Protein AF-A0A0L0TCF9-F1 (afdb_monomer_lite)

InterPro domains:
  IPR001660 Sterile alpha motif domain [PF00536] (113-157)
  IPR001660 Sterile alpha motif domain [PS50105] (112-160)
  IPR001660 Sterile alpha motif domain [SM00454] (93-160)
  IPR013761 Sterile alpha motif/pointed domain superfamily [G3DSA:1.10.150.50] (103-159)
  IPR013761 Sterile alpha motif/pointed domain superfamily [SSF47769] (101-159)

Secondary structure (DSSP, 8-state):
---PPPPPPPP--------------------------------------PPPP----------PPPP----PPPPP-----------HHHHHHHHHSS-HHHHHHHHTT--HHHHHHHHHTT--HHHHTT--HHHHHHTT---HHHHHHHHHHHHHHHHHHHS----

Radius of gyration: 35.95 Å; chains: 1; bounding box: 115×54×80 Å

Structure (mmCIF, N/CA/C/O backbone):
data_AF-A0A0L0TCF9-F1
#
_entry.id   AF-A0A0L0TCF9-F1
#
loop_
_atom_site.group_PDB
_atom_site.id
_atom_site.type_symbol
_atom_site.label_atom_id
_atom_site.label_alt_id
_atom_site.label_comp_id
_atom_site.label_asym_id
_atom_site.label_entity_id
_atom_site.label_seq_id
_atom_site.pdbx_PDB_ins_code
_atom_site.Cartn_x
_atom_site.Cartn_y
_atom_site.Cartn_z
_atom_site.occupancy
_atom_site.B_iso_or_equiv
_atom_site.auth_seq_id
_atom_site.auth_comp_id
_atom_site.auth_asym_id
_atom_site.auth_atom_id
_atom_site.pdbx_PDB_model_num
ATOM 1 N N . MET A 1 1 ? 65.344 -9.255 10.564 1.00 52.62 1 MET A N 1
ATOM 2 C CA . MET A 1 1 ? 65.335 -8.047 11.421 1.00 52.62 1 MET A CA 1
ATOM 3 C C . MET A 1 1 ? 64.573 -6.966 10.657 1.00 52.62 1 MET A C 1
ATOM 5 O O . MET A 1 1 ? 65.052 -6.609 9.601 1.00 52.62 1 MET A O 1
ATOM 9 N N . HIS A 1 2 ? 63.375 -6.468 10.956 1.00 58.94 2 HIS A N 1
ATOM 10 C CA . HIS A 1 2 ? 62.417 -6.484 12.070 1.00 58.94 2 HIS A CA 1
ATOM 11 C C . HIS A 1 2 ? 61.028 -6.209 11.425 1.00 58.94 2 HIS A C 1
ATOM 13 O O . HIS A 1 2 ? 60.948 -5.379 10.529 1.00 58.94 2 HIS A O 1
ATOM 19 N N . ALA A 1 3 ? 60.024 -7.070 11.623 1.00 58.69 3 ALA A N 1
ATOM 20 C CA . ALA A 1 3 ? 58.904 -6.944 12.577 1.00 58.69 3 ALA A CA 1
ATOM 21 C C . ALA A 1 3 ? 57.696 -6.114 12.064 1.00 58.69 3 ALA A C 1
ATOM 23 O O . ALA A 1 3 ? 57.754 -4.893 11.965 1.00 58.69 3 ALA A O 1
ATOM 24 N N . LEU A 1 4 ? 56.594 -6.821 11.773 1.00 68.38 4 LEU A N 1
ATOM 25 C CA . LEU A 1 4 ? 55.231 -6.294 11.605 1.00 68.38 4 LEU A CA 1
ATOM 26 C C . LEU A 1 4 ? 54.655 -5.874 12.977 1.00 68.38 4 LEU A C 1
ATOM 28 O O . LEU A 1 4 ? 54.927 -6.566 13.962 1.00 68.38 4 LEU A O 1
ATOM 32 N N . PRO A 1 5 ? 53.839 -4.807 13.072 1.00 71.12 5 PRO A N 1
ATOM 33 C CA . PRO A 1 5 ? 53.129 -4.472 14.307 1.00 71.12 5 PRO A CA 1
ATOM 34 C C . PRO A 1 5 ? 51.923 -5.412 14.556 1.00 71.12 5 PRO A C 1
ATOM 36 O O . PRO A 1 5 ? 51.270 -5.826 13.595 1.00 71.12 5 PRO A O 1
ATOM 39 N N . PRO A 1 6 ? 51.606 -5.757 15.823 1.00 72.44 6 PRO A N 1
ATOM 40 C CA . PRO A 1 6 ? 50.491 -6.643 16.170 1.00 72.44 6 PRO A CA 1
ATOM 41 C C . PRO A 1 6 ? 49.122 -5.923 16.207 1.00 72.44 6 PRO A C 1
ATOM 43 O O . PRO A 1 6 ? 49.075 -4.705 16.388 1.00 72.44 6 PRO A O 1
ATOM 46 N N . PRO A 1 7 ? 47.999 -6.664 16.092 1.00 64.44 7 PRO A N 1
ATOM 47 C CA . PRO A 1 7 ? 46.648 -6.125 16.256 1.00 64.44 7 PRO A CA 1
ATOM 48 C C . PRO A 1 7 ? 46.269 -5.933 17.738 1.00 64.44 7 PRO A C 1
ATOM 50 O O . PRO A 1 7 ? 46.463 -6.824 18.565 1.00 64.44 7 PRO A O 1
ATOM 53 N N . SER A 1 8 ? 45.683 -4.777 18.063 1.00 66.62 8 SER A N 1
ATOM 54 C CA . SER A 1 8 ? 45.108 -4.473 19.381 1.00 66.62 8 SER A CA 1
ATOM 55 C C . SER A 1 8 ? 43.821 -5.268 19.625 1.00 66.62 8 SER A C 1
ATOM 57 O O . SER A 1 8 ? 42.853 -5.140 18.877 1.00 66.62 8 SER A O 1
ATOM 59 N N . ALA A 1 9 ? 43.794 -6.056 20.699 1.00 67.81 9 ALA A N 1
ATOM 60 C CA . ALA A 1 9 ? 42.601 -6.732 21.205 1.00 67.81 9 ALA A CA 1
ATOM 61 C C . ALA A 1 9 ? 41.787 -5.814 22.142 1.00 67.81 9 ALA A C 1
ATOM 63 O O . ALA A 1 9 ? 42.390 -5.096 22.943 1.00 67.81 9 ALA A O 1
ATOM 64 N N . PRO A 1 10 ? 40.443 -5.871 22.138 1.00 55.34 10 PRO A N 1
ATOM 65 C CA . PRO A 1 10 ? 39.634 -5.374 23.245 1.00 55.34 10 PRO A CA 1
ATOM 66 C C . PRO A 1 10 ? 39.335 -6.490 24.263 1.00 55.34 10 PRO A C 1
ATOM 68 O O . PRO A 1 10 ? 38.812 -7.549 23.921 1.00 55.34 10 PRO A O 1
ATOM 71 N N . ALA A 1 11 ? 39.636 -6.226 25.535 1.00 59.97 11 ALA A N 1
ATOM 72 C CA . ALA A 1 11 ? 39.190 -7.020 26.679 1.00 59.97 11 ALA A CA 1
ATOM 73 C C . ALA A 1 11 ? 37.894 -6.434 27.271 1.00 59.97 11 ALA A C 1
ATOM 75 O O . ALA A 1 11 ? 37.792 -5.212 27.388 1.00 59.97 11 ALA A O 1
ATOM 76 N N . PRO A 1 12 ? 36.960 -7.271 27.756 1.00 53.06 12 PRO A N 1
ATOM 77 C CA . PRO A 1 12 ? 36.091 -6.872 28.856 1.00 53.06 12 PRO A CA 1
ATOM 78 C C . PRO A 1 12 ? 36.259 -7.824 30.050 1.00 53.06 12 PRO A C 1
ATOM 80 O O . PRO A 1 12 ? 35.809 -8.970 30.046 1.00 53.06 12 PRO A O 1
ATOM 83 N N . SER A 1 13 ? 36.916 -7.321 31.096 1.00 52.47 13 SER A N 1
ATOM 84 C CA . SER A 1 13 ? 37.007 -7.969 32.405 1.00 52.47 13 SER A CA 1
ATOM 85 C C . SER A 1 13 ? 35.744 -7.710 33.232 1.00 52.47 13 SER A C 1
ATOM 87 O O . SER A 1 13 ? 35.475 -6.590 33.642 1.00 52.47 13 SER A O 1
ATOM 89 N N . VAL A 1 14 ? 34.998 -8.793 33.440 1.00 55.16 14 VAL A N 1
ATOM 90 C CA . VAL A 1 14 ? 34.399 -9.311 34.686 1.00 55.16 14 VAL A CA 1
ATOM 91 C C . VAL A 1 14 ? 33.816 -8.373 35.770 1.00 55.16 14 VAL A C 1
ATOM 93 O O . VAL A 1 14 ? 34.492 -7.536 36.348 1.00 55.16 14 VAL A O 1
ATOM 96 N N . ARG A 1 15 ? 32.585 -8.747 36.165 1.00 49.34 15 ARG A N 1
ATOM 97 C CA . ARG A 1 15 ? 32.005 -8.856 37.530 1.00 49.34 15 ARG A CA 1
ATOM 98 C C . ARG A 1 15 ? 32.068 -7.650 38.481 1.00 49.34 15 ARG A C 1
ATOM 100 O O . ARG A 1 15 ? 33.121 -7.301 38.995 1.00 49.34 15 ARG A O 1
ATOM 107 N N . GLY A 1 16 ? 30.882 -7.233 38.937 1.00 39.28 16 GLY A N 1
ATOM 108 C CA . GLY A 1 16 ? 30.724 -6.541 40.220 1.00 39.28 16 GLY A CA 1
ATOM 109 C C . GLY A 1 16 ? 29.274 -6.196 40.586 1.00 39.28 16 GLY A C 1
ATOM 110 O O . GLY A 1 16 ? 28.792 -5.122 40.260 1.00 39.28 16 GLY A O 1
ATOM 111 N N . SER A 1 17 ? 28.592 -7.088 41.304 1.00 50.03 17 SER A N 1
ATOM 112 C CA . SER A 1 17 ? 27.614 -6.738 42.364 1.00 50.03 17 SER A CA 1
ATOM 113 C C . SER A 1 17 ? 28.366 -6.894 43.708 1.00 50.03 17 SER A C 1
ATOM 115 O O . SER A 1 17 ? 29.316 -7.688 43.679 1.00 50.03 17 SER A O 1
ATOM 117 N N . PRO A 1 18 ? 28.032 -6.264 44.872 1.00 57.19 18 PRO A N 1
ATOM 118 C CA . PRO A 1 18 ? 26.681 -6.195 45.477 1.00 57.19 18 PRO A CA 1
ATOM 119 C C . PRO A 1 18 ? 26.367 -4.987 46.436 1.00 57.19 18 PRO A C 1
ATOM 121 O O . PRO A 1 18 ? 27.225 -4.174 46.741 1.00 57.19 18 PRO A O 1
ATOM 124 N N . ALA A 1 19 ? 25.123 -4.964 46.955 1.00 44.25 19 ALA A N 1
ATOM 125 C CA . ALA A 1 19 ? 24.653 -4.548 48.303 1.00 44.25 19 ALA A CA 1
ATOM 126 C C . ALA A 1 19 ? 24.791 -3.099 48.864 1.00 44.25 19 ALA A C 1
ATOM 128 O O . ALA A 1 19 ? 25.884 -2.565 48.984 1.00 44.25 19 ALA A O 1
ATOM 129 N N . GLY A 1 20 ? 23.682 -2.581 49.440 1.00 37.69 20 GLY A N 1
ATOM 130 C CA . GLY A 1 20 ? 23.698 -1.782 50.691 1.00 37.69 20 GLY A CA 1
ATOM 131 C C . GLY A 1 20 ? 22.960 -0.421 50.710 1.00 37.69 20 GLY A C 1
ATOM 132 O O . GLY A 1 20 ? 23.416 0.530 50.097 1.00 37.69 20 GLY A O 1
ATOM 133 N N . HIS A 1 21 ? 21.853 -0.340 51.469 1.00 47.34 21 HIS A N 1
ATOM 134 C CA . HIS A 1 21 ? 21.020 0.830 51.883 1.00 47.34 21 HIS A CA 1
ATOM 135 C C . HIS A 1 21 ? 21.775 1.834 52.825 1.00 47.34 21 HIS A C 1
ATOM 137 O O . HIS A 1 21 ? 22.937 1.523 53.092 1.00 47.34 21 HIS A O 1
ATOM 143 N N . PRO A 1 22 ? 21.212 2.919 53.463 1.00 56.47 22 PRO A N 1
ATOM 144 C CA . PRO A 1 22 ? 19.838 3.499 53.531 1.00 56.47 22 PRO A CA 1
ATOM 145 C C . PRO A 1 22 ? 19.744 5.078 53.579 1.00 56.47 22 PRO A C 1
ATOM 147 O O . PRO A 1 22 ? 20.741 5.769 53.415 1.00 56.47 22 PRO A O 1
ATOM 150 N N . ALA A 1 23 ? 18.548 5.615 53.914 1.00 40.59 23 ALA A N 1
ATOM 151 C CA . ALA A 1 23 ? 18.195 6.995 54.358 1.00 40.59 23 ALA A CA 1
ATOM 152 C C . ALA A 1 23 ? 18.109 8.100 53.273 1.00 40.59 23 ALA A C 1
ATOM 154 O O . ALA A 1 23 ? 19.013 8.270 52.477 1.00 40.59 23 ALA A O 1
ATOM 155 N N . GLY A 1 24 ? 17.082 8.946 53.150 1.00 42.88 24 GLY A N 1
ATOM 156 C CA . GLY A 1 24 ? 15.876 9.207 53.929 1.00 42.88 24 GLY A CA 1
ATOM 157 C C . GLY A 1 24 ? 15.566 10.707 53.850 1.00 42.88 24 GLY A C 1
ATOM 158 O O . GLY A 1 24 ? 16.225 11.455 54.547 1.00 42.88 24 GLY A O 1
ATOM 159 N N . VAL A 1 25 ? 14.597 11.147 53.031 1.00 52.81 25 VAL A N 1
ATOM 160 C CA . VAL A 1 25 ? 13.860 12.425 53.191 1.00 52.81 25 VAL A CA 1
ATOM 161 C C . VAL A 1 25 ? 12.595 12.457 52.310 1.00 52.81 25 VAL A C 1
ATOM 163 O O . VAL A 1 25 ? 12.641 12.728 51.119 1.00 52.81 25 VAL A O 1
ATOM 166 N N . GLN A 1 26 ? 11.466 12.162 52.959 1.00 43.22 26 GLN A N 1
ATOM 167 C CA . GLN A 1 26 ? 10.192 12.901 52.919 1.00 43.22 26 GLN A CA 1
ATOM 168 C C . GLN A 1 26 ? 9.519 13.179 51.559 1.00 43.22 26 GLN A C 1
ATOM 170 O O . GLN A 1 26 ? 9.766 14.185 50.902 1.00 43.22 26 GLN A O 1
ATOM 175 N N . GLN A 1 27 ? 8.520 12.346 51.250 1.00 50.56 27 GLN A N 1
ATOM 176 C CA . GLN A 1 27 ? 7.388 12.677 50.382 1.00 50.56 27 GLN A CA 1
ATOM 177 C C . GLN A 1 27 ? 6.149 12.905 51.276 1.00 50.56 27 GLN A C 1
ATOM 179 O O . GLN A 1 27 ? 5.848 12.030 52.093 1.00 50.56 27 GLN A O 1
ATOM 184 N N . PRO A 1 28 ? 5.427 14.037 51.179 1.00 57.81 28 PRO A N 1
ATOM 185 C CA . PRO A 1 28 ? 4.151 14.206 51.870 1.00 57.81 28 PRO A CA 1
ATOM 186 C C . PRO A 1 28 ? 3.028 13.447 51.142 1.00 57.81 28 PRO A C 1
ATOM 188 O O . PRO A 1 28 ? 2.780 13.679 49.960 1.00 57.81 28 PRO A O 1
ATOM 191 N N . THR A 1 29 ? 2.342 12.557 51.862 1.00 64.69 29 THR A N 1
ATOM 192 C CA . THR A 1 29 ? 0.990 12.055 51.544 1.00 64.69 29 THR A CA 1
ATOM 193 C C . THR A 1 29 ? -0.059 13.126 51.898 1.00 64.69 29 THR A C 1
ATOM 195 O O . THR A 1 29 ? 0.286 14.106 52.568 1.00 64.69 29 THR A O 1
ATOM 198 N N . PRO A 1 30 ? -1.331 13.005 51.455 1.00 62.47 30 PRO A N 1
ATOM 199 C CA . PRO A 1 30 ? -2.336 12.319 52.292 1.00 62.47 30 PRO A CA 1
ATOM 200 C C . PRO A 1 30 ? -3.442 11.613 51.431 1.00 62.47 30 PRO A C 1
ATOM 202 O O . PRO A 1 30 ? -3.194 11.348 50.257 1.00 62.47 30 PRO A O 1
ATOM 205 N N . PRO A 1 31 ? -4.609 11.189 51.967 1.00 57.62 31 PRO A N 1
ATOM 206 C CA . PRO A 1 31 ? -4.888 9.802 52.352 1.00 57.62 31 PRO A CA 1
ATOM 207 C C . PRO A 1 31 ? -6.120 9.181 51.651 1.00 57.62 31 PRO A C 1
ATOM 209 O O . PRO A 1 31 ? -6.979 9.869 51.105 1.00 57.62 31 PRO A O 1
ATOM 212 N N . GLY A 1 32 ? -6.220 7.850 51.704 1.00 49.97 32 GLY A N 1
ATOM 213 C CA . GLY A 1 32 ? -7.364 7.088 51.200 1.00 49.97 32 GLY A CA 1
ATOM 214 C C . GLY A 1 32 ? -8.562 6.997 52.155 1.00 49.97 32 GLY A C 1
ATOM 215 O O . GLY A 1 32 ? -8.456 7.267 53.347 1.00 49.97 32 GLY A O 1
ATOM 216 N N . ALA A 1 33 ? -9.682 6.520 51.612 1.00 50.41 33 ALA A N 1
ATOM 217 C CA . ALA A 1 33 ? -10.770 5.827 52.312 1.00 50.41 33 ALA A CA 1
ATOM 218 C C . ALA A 1 33 ? -11.496 4.976 51.242 1.00 50.41 33 ALA A C 1
ATOM 220 O O . ALA A 1 33 ? -12.007 5.530 50.278 1.00 50.41 33 ALA A O 1
ATOM 221 N N . ASN A 1 34 ? -11.264 3.666 51.132 1.00 43.34 34 ASN A N 1
ATOM 222 C CA . ASN A 1 34 ? -11.730 2.546 51.963 1.00 43.34 34 ASN A CA 1
ATOM 223 C C . ASN A 1 34 ? -13.191 2.117 51.671 1.00 43.34 34 ASN A C 1
ATOM 225 O O . ASN A 1 34 ? -14.118 2.897 51.841 1.00 43.34 34 ASN A O 1
ATOM 229 N N . ALA A 1 35 ? -13.301 0.836 51.292 1.00 39.66 35 ALA A N 1
ATOM 230 C CA . ALA A 1 35 ? -14.404 -0.124 51.433 1.00 39.66 35 ALA A CA 1
ATOM 231 C C . ALA A 1 35 ? -15.734 0.020 50.658 1.00 39.66 35 ALA A C 1
ATOM 233 O O . ALA A 1 35 ? -16.506 0.959 50.801 1.00 39.66 35 ALA A O 1
ATOM 234 N N . SER A 1 36 ? -16.012 -1.068 49.927 1.00 44.62 36 SER A N 1
ATOM 235 C CA . SER A 1 36 ? -17.290 -1.666 49.485 1.00 44.62 36 SER A CA 1
AT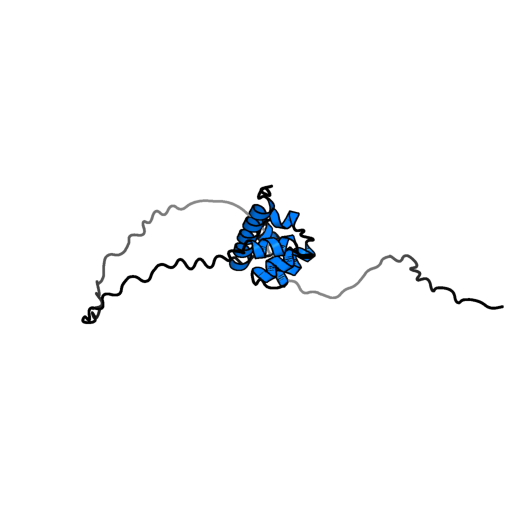OM 236 C C . SER A 1 36 ? -18.262 -1.969 50.664 1.00 44.62 36 SER A C 1
ATOM 238 O O . SER A 1 36 ? -17.884 -1.679 51.798 1.00 44.62 36 SER A O 1
ATOM 240 N N . PRO A 1 37 ? -19.402 -2.707 50.531 1.00 62.38 37 PRO A N 1
ATOM 241 C CA . PRO A 1 37 ? -20.254 -3.116 49.390 1.00 62.38 37 PRO A CA 1
ATOM 242 C C . PRO A 1 37 ? -21.798 -3.001 49.677 1.00 62.38 37 PRO A C 1
ATOM 244 O O . PRO A 1 37 ? -22.219 -2.554 50.734 1.00 62.38 37 PRO A O 1
ATOM 247 N N . ALA A 1 38 ? -22.616 -3.541 48.754 1.00 39.69 38 ALA A N 1
ATOM 248 C CA . ALA A 1 38 ? -23.906 -4.237 48.968 1.00 39.69 38 ALA A CA 1
ATOM 249 C C . ALA A 1 38 ? -25.268 -3.479 49.027 1.00 39.69 38 ALA A C 1
ATOM 251 O O . ALA A 1 38 ? -25.547 -2.687 49.914 1.00 39.69 38 ALA A O 1
ATOM 252 N N . MET A 1 39 ? -26.161 -3.966 48.144 1.00 41.50 39 MET A N 1
ATOM 253 C CA . MET A 1 39 ? -27.589 -4.284 48.349 1.00 41.50 39 MET A CA 1
ATOM 254 C C . MET A 1 39 ? -28.662 -3.173 48.272 1.00 41.50 39 MET A C 1
ATOM 256 O O . MET A 1 39 ? -28.732 -2.284 49.107 1.00 41.50 39 MET A O 1
ATOM 260 N N . GLY A 1 40 ? -29.633 -3.380 47.367 1.00 37.62 40 GLY A N 1
ATOM 261 C CA . GLY A 1 40 ? -31.051 -3.274 47.739 1.00 37.62 40 GLY A CA 1
ATOM 262 C C . GLY A 1 40 ? -31.917 -2.199 47.069 1.00 37.62 40 GLY A C 1
ATOM 263 O O . GLY A 1 40 ? -31.959 -1.065 47.514 1.00 37.62 40 GLY A O 1
ATOM 264 N N . SER A 1 41 ? -32.754 -2.668 46.138 1.00 46.12 41 SER A N 1
ATOM 265 C CA . SER A 1 41 ? -34.194 -2.370 46.020 1.00 46.12 41 SER A CA 1
ATOM 266 C C . SER A 1 41 ? -34.732 -1.007 45.538 1.00 46.12 41 SER A C 1
ATOM 268 O O . SER A 1 41 ? -34.662 0.010 46.212 1.00 46.12 41 SER A O 1
ATOM 270 N N . VAL A 1 42 ? -35.493 -1.150 44.441 1.00 50.09 42 VAL A N 1
ATOM 271 C CA . VAL A 1 42 ? -36.785 -0.537 44.061 1.00 50.09 42 VAL A CA 1
ATOM 272 C C . VAL A 1 42 ? -36.851 0.968 43.764 1.00 50.09 42 VAL A C 1
ATOM 274 O O . VAL A 1 42 ? -36.723 1.807 44.645 1.00 50.09 42 VAL A O 1
ATOM 277 N N . ASN A 1 43 ? -37.263 1.312 42.537 1.00 44.47 43 ASN A N 1
ATOM 278 C CA . ASN A 1 43 ? -38.611 1.849 42.316 1.00 44.47 43 ASN A CA 1
ATOM 279 C C . ASN A 1 43 ? -39.013 1.851 40.834 1.00 44.47 43 ASN A C 1
ATOM 281 O O . ASN A 1 43 ? -38.221 2.146 39.943 1.00 44.47 43 ASN A O 1
ATOM 285 N N . ALA A 1 44 ? -40.277 1.493 40.617 1.00 46.41 44 ALA A N 1
ATOM 286 C CA . ALA A 1 44 ? -40.994 1.557 39.358 1.00 46.41 44 ALA A CA 1
ATOM 287 C C . ALA A 1 44 ? -41.261 3.015 38.951 1.00 46.41 44 ALA A C 1
ATOM 289 O O . ALA A 1 44 ? -41.433 3.887 39.798 1.00 46.41 44 ALA A O 1
ATOM 290 N N . GLY A 1 45 ? -41.346 3.262 37.646 1.00 42.34 45 GLY A N 1
ATOM 291 C CA . GLY A 1 45 ? -41.660 4.578 37.102 1.00 42.34 45 GLY A CA 1
ATOM 292 C C . GLY A 1 45 ? -41.889 4.517 35.602 1.00 42.34 45 GLY A C 1
ATOM 293 O O . GLY A 1 45 ? -41.111 5.050 34.821 1.00 42.34 45 GLY A O 1
ATOM 294 N N . THR A 1 46 ? -42.956 3.833 35.194 1.00 56.16 46 THR A N 1
ATOM 295 C CA . THR A 1 46 ? -43.606 4.068 33.905 1.00 56.16 46 THR A CA 1
ATOM 296 C C . THR A 1 46 ? -43.952 5.550 33.798 1.00 56.16 46 THR A C 1
ATOM 298 O O . THR A 1 46 ? -44.848 6.015 34.496 1.00 56.16 46 THR A O 1
ATOM 301 N N . SER A 1 47 ? -43.279 6.285 32.923 1.00 44.66 47 SER A N 1
ATOM 302 C CA . SER A 1 47 ? -43.788 7.567 32.446 1.00 44.66 47 SER A CA 1
ATOM 303 C C . SER A 1 47 ? -43.474 7.692 30.971 1.00 44.66 47 SER A C 1
ATOM 305 O O . SER A 1 47 ? -42.353 7.980 30.555 1.00 44.66 47 SER A O 1
ATOM 307 N N . ALA A 1 48 ? -44.513 7.401 30.196 1.00 46.84 48 ALA A N 1
ATOM 308 C CA . ALA A 1 48 ? -44.640 7.742 28.800 1.00 46.84 48 ALA A CA 1
ATOM 309 C C . ALA A 1 48 ? -44.282 9.221 28.604 1.00 46.84 48 ALA A C 1
ATOM 311 O O . ALA A 1 48 ? -44.954 10.108 29.130 1.00 46.84 48 ALA A O 1
ATOM 312 N N . TYR A 1 49 ? -43.217 9.483 27.852 1.00 45.53 49 TYR A N 1
ATOM 313 C CA . TYR A 1 49 ? -42.942 10.822 27.355 1.00 45.53 49 TYR A CA 1
ATOM 314 C C . TYR A 1 49 ? -43.854 11.072 26.152 1.00 45.53 49 TYR A C 1
ATOM 316 O O . TYR A 1 49 ? -43.576 10.663 25.025 1.00 45.53 49 TYR A O 1
ATOM 324 N N . SER A 1 50 ? -44.993 11.693 26.436 1.00 49.09 50 SER A N 1
ATOM 325 C CA . SER A 1 50 ? -45.922 12.253 25.460 1.00 49.09 50 SER A CA 1
ATOM 326 C C . SER A 1 50 ? -45.250 13.393 24.677 1.00 49.09 50 SER A C 1
ATOM 328 O O . SER A 1 50 ? -44.652 14.270 25.304 1.00 49.09 50 SER A O 1
ATOM 330 N N . PRO A 1 51 ? -45.350 13.449 23.335 1.00 67.88 51 PRO A N 1
ATOM 331 C CA . PRO A 1 51 ? -44.931 14.625 22.577 1.00 67.88 51 PRO A CA 1
ATOM 332 C C . PRO A 1 51 ? -45.938 15.785 22.752 1.00 67.88 51 PRO A C 1
ATOM 334 O O . PRO A 1 51 ? -47.145 15.541 22.830 1.00 67.88 51 PRO A O 1
ATOM 337 N N . PRO A 1 52 ? -45.473 17.049 22.819 1.00 67.56 52 PRO A N 1
ATOM 338 C CA . PRO A 1 52 ? -46.337 18.214 23.013 1.00 67.56 52 PRO A CA 1
ATOM 339 C C . PRO A 1 52 ? -47.165 18.555 21.756 1.00 67.56 52 PRO A C 1
ATOM 341 O O . PRO A 1 52 ? -46.669 18.405 20.635 1.00 67.56 52 PRO A O 1
ATOM 344 N N . PRO A 1 53 ? -48.408 19.056 21.911 1.00 57.53 53 PRO A N 1
ATOM 345 C CA . PRO A 1 53 ? -49.228 19.499 20.794 1.00 57.53 53 PRO A CA 1
ATOM 346 C C . PRO A 1 53 ? -48.834 20.913 20.335 1.00 57.53 53 PRO A C 1
ATOM 348 O O . PRO A 1 53 ? -48.774 21.847 21.127 1.00 57.53 53 PRO A O 1
ATOM 351 N N . GLY A 1 54 ? -48.575 21.004 19.028 1.00 52.31 54 GLY A N 1
ATOM 352 C CA . GLY A 1 54 ? -48.669 22.143 18.109 1.00 52.31 54 GLY A CA 1
ATOM 353 C C . GLY A 1 54 ? -48.447 23.572 18.601 1.00 52.31 54 GLY A C 1
ATOM 354 O O . GLY A 1 54 ? -49.291 24.106 19.303 1.00 52.31 54 GLY A O 1
ATOM 355 N N . ILE A 1 55 ? -47.453 24.250 18.011 1.00 57.09 55 ILE A N 1
ATOM 356 C CA . ILE A 1 55 ? -47.551 25.668 17.634 1.00 57.09 55 ILE A CA 1
ATOM 357 C C . ILE A 1 55 ? -46.832 25.894 16.288 1.00 57.09 55 ILE A C 1
ATOM 359 O O . ILE A 1 55 ? -45.645 25.626 16.144 1.00 57.09 55 ILE A O 1
ATOM 363 N N . ALA A 1 56 ? -47.610 26.413 15.335 1.00 52.16 56 ALA A N 1
ATOM 364 C CA . ALA A 1 56 ? -47.246 27.239 14.182 1.00 52.16 56 ALA A CA 1
ATOM 365 C C . ALA A 1 56 ? -46.279 26.692 13.109 1.00 52.16 56 ALA A C 1
ATOM 367 O O . ALA A 1 56 ? -45.067 26.882 13.129 1.00 52.16 56 ALA A O 1
ATOM 368 N N . ASN A 1 57 ? -46.909 26.177 12.053 1.00 57.94 57 ASN A N 1
ATOM 369 C CA . ASN A 1 57 ? -46.452 26.263 10.670 1.00 57.94 57 ASN A CA 1
ATOM 370 C C . ASN A 1 57 ? -46.078 27.717 10.308 1.00 57.94 57 ASN A C 1
ATOM 372 O O . ASN A 1 57 ? -46.963 28.535 10.061 1.00 57.94 57 ASN A O 1
ATOM 376 N N . VAL A 1 58 ? -44.783 28.036 10.254 1.00 49.41 58 VAL A N 1
ATOM 377 C CA . VAL A 1 58 ? -44.281 29.239 9.573 1.00 49.41 58 VAL A CA 1
ATOM 378 C C . VAL A 1 58 ? -43.580 28.780 8.304 1.00 49.41 58 VAL A C 1
ATOM 380 O O . VAL A 1 58 ? -42.388 28.482 8.274 1.00 49.41 58 VAL A O 1
ATOM 383 N N . GLN A 1 59 ? -44.386 28.668 7.256 1.00 50.38 59 GLN A N 1
ATOM 384 C CA . GLN A 1 59 ? -43.944 28.456 5.893 1.00 50.38 59 GLN A CA 1
ATOM 385 C C . GLN A 1 59 ? -43.094 29.652 5.452 1.00 50.38 59 GLN A C 1
ATOM 387 O O . GLN A 1 59 ? -43.606 30.752 5.263 1.00 50.38 59 GLN A O 1
ATOM 392 N N . LEU A 1 60 ? -41.789 29.437 5.299 1.00 50.84 60 LEU A N 1
ATOM 393 C CA . LEU A 1 60 ? -40.906 30.374 4.612 1.00 50.84 60 LEU A CA 1
ATOM 394 C C . LEU A 1 60 ? -41.329 30.437 3.130 1.00 50.84 60 LEU A C 1
ATOM 396 O O . LEU A 1 60 ? -41.350 29.391 2.473 1.00 50.84 60 LEU A O 1
ATOM 400 N N . PRO A 1 61 ? -41.677 31.612 2.577 1.00 51.50 61 PRO A N 1
ATOM 401 C CA . PRO A 1 61 ? -41.902 31.752 1.146 1.00 51.50 61 PRO A CA 1
ATOM 402 C C . PRO A 1 61 ? -40.561 31.637 0.414 1.00 51.50 61 PRO A C 1
ATOM 404 O O . PRO A 1 61 ? -39.662 32.459 0.583 1.00 51.50 61 PRO A O 1
ATOM 407 N N . VAL A 1 62 ? -40.425 30.589 -0.394 1.00 60.16 62 VAL A N 1
ATOM 408 C CA . VAL A 1 62 ? -39.308 30.424 -1.329 1.00 60.16 62 VAL A CA 1
ATOM 409 C C . VAL A 1 62 ? -39.470 31.413 -2.494 1.00 60.16 62 VAL A C 1
ATOM 411 O O . VAL A 1 62 ? -40.549 31.465 -3.086 1.00 60.16 62 VAL A O 1
ATOM 414 N N . PRO A 1 63 ? -38.448 32.204 -2.866 1.00 55.75 63 PRO A N 1
ATOM 415 C CA . PRO A 1 63 ? -38.477 32.934 -4.126 1.00 55.75 63 PRO A CA 1
ATOM 416 C C . PRO A 1 63 ? -38.095 31.994 -5.278 1.00 55.75 63 PRO A C 1
ATOM 418 O O . PRO A 1 63 ? -36.955 31.544 -5.388 1.00 55.75 63 PRO A O 1
ATOM 421 N N . SER A 1 64 ? -39.064 31.693 -6.142 1.00 61.03 64 SER A N 1
ATOM 422 C CA . SER A 1 64 ? -38.870 30.964 -7.400 1.00 61.03 64 SER A CA 1
ATOM 423 C C . SER A 1 64 ? -38.150 31.851 -8.430 1.00 61.03 64 SER A C 1
ATOM 425 O O . SER A 1 64 ? -38.652 32.940 -8.720 1.00 61.03 64 SER A O 1
ATOM 427 N N . PRO A 1 65 ? -37.025 31.429 -9.034 1.00 69.38 65 PRO A N 1
ATOM 428 C CA . PRO A 1 65 ? -36.436 32.155 -10.156 1.00 69.38 65 PRO A CA 1
ATOM 429 C C . PRO A 1 65 ? -37.234 31.911 -11.457 1.00 69.38 65 PRO A C 1
ATOM 431 O O . PRO A 1 65 ? -37.609 30.768 -11.739 1.00 69.38 65 PRO A O 1
ATOM 434 N N . PRO A 1 66 ? -37.511 32.956 -12.261 1.00 60.41 66 PRO A N 1
ATOM 435 C CA . PRO A 1 66 ? -38.194 32.827 -13.543 1.00 60.41 66 PRO A CA 1
ATOM 436 C C . PRO A 1 66 ? -37.280 32.257 -14.637 1.00 60.41 66 PRO A C 1
ATOM 438 O O . PRO A 1 66 ? -36.061 32.417 -14.625 1.00 60.41 66 PRO A O 1
ATOM 441 N N . GLY A 1 67 ? -37.924 31.564 -15.575 1.00 53.22 67 GLY A N 1
ATOM 442 C CA . GLY A 1 67 ? -37.325 30.665 -16.549 1.00 53.22 67 GLY A CA 1
ATOM 443 C C . GLY A 1 67 ? -36.290 31.257 -17.506 1.00 53.22 67 GLY A C 1
ATOM 444 O O . GLY A 1 67 ? -36.403 32.376 -17.995 1.00 53.22 67 GLY A O 1
ATOM 445 N N . MET A 1 68 ? -35.363 30.388 -17.895 1.00 49.62 68 MET A N 1
ATOM 446 C CA . MET A 1 68 ? -34.904 30.287 -19.274 1.00 49.62 68 MET A CA 1
ATOM 447 C C . MET A 1 68 ? -34.570 28.825 -19.561 1.00 49.62 68 MET A C 1
ATOM 449 O O . MET A 1 68 ? -33.772 28.190 -18.875 1.00 49.62 68 MET A O 1
ATOM 453 N N . ALA A 1 69 ? -35.277 28.282 -20.545 1.00 49.75 69 ALA A N 1
ATOM 454 C CA . ALA A 1 69 ? -35.070 26.953 -21.073 1.00 49.75 69 ALA A CA 1
ATOM 455 C C . ALA A 1 69 ? -33.661 26.857 -21.673 1.00 49.75 69 ALA A C 1
ATOM 457 O O . ALA A 1 69 ? -33.354 27.521 -22.659 1.00 49.75 69 ALA A O 1
ATOM 458 N N . ALA A 1 70 ? -32.828 25.996 -21.104 1.00 47.19 70 ALA A N 1
ATOM 459 C CA . ALA A 1 70 ? -31.689 25.430 -21.800 1.00 47.19 70 ALA A CA 1
ATOM 460 C C . ALA A 1 70 ? -31.756 23.923 -21.580 1.00 47.19 70 ALA A C 1
ATOM 462 O O . ALA A 1 70 ? -31.547 23.422 -20.478 1.00 47.19 70 ALA A O 1
ATOM 463 N N . THR A 1 71 ? -32.134 23.214 -22.640 1.00 53.22 71 THR A N 1
ATOM 464 C CA . THR A 1 71 ? -32.016 21.764 -22.745 1.00 53.22 71 THR A CA 1
ATOM 465 C C . THR A 1 71 ? -30.539 21.400 -22.606 1.00 53.22 71 THR A C 1
ATOM 467 O O . THR A 1 71 ? -29.779 21.435 -23.568 1.00 53.22 71 THR A O 1
ATOM 470 N N . LEU A 1 72 ? -30.091 21.127 -21.385 1.00 51.12 72 LEU A N 1
ATOM 471 C CA . LEU A 1 72 ? -28.759 20.589 -21.166 1.00 51.12 72 LEU A CA 1
ATOM 472 C C . LEU A 1 72 ? -28.845 19.073 -21.386 1.00 51.12 72 LEU A C 1
ATOM 474 O O . LEU A 1 72 ? -29.628 18.419 -20.691 1.00 51.12 72 LEU A O 1
ATOM 478 N N . PRO A 1 73 ? -28.097 18.488 -22.343 1.00 61.12 73 PRO A N 1
ATOM 479 C CA . PRO A 1 73 ? -27.921 17.043 -22.356 1.00 61.12 73 PRO A CA 1
ATOM 480 C C . PRO A 1 73 ? -27.317 16.622 -21.006 1.00 61.12 73 PRO A C 1
ATOM 482 O O . PRO A 1 73 ? -26.520 17.381 -20.439 1.00 61.12 73 PRO A O 1
ATOM 485 N N . PRO A 1 74 ? -27.685 15.449 -20.460 1.00 62.62 74 PRO A N 1
ATOM 486 C CA . PRO A 1 74 ? -27.037 14.958 -19.255 1.00 62.62 74 PRO A CA 1
ATOM 487 C C . PRO A 1 74 ? -25.523 14.908 -19.511 1.00 62.62 74 PRO A C 1
ATOM 489 O O . PRO A 1 74 ? -25.114 14.475 -20.596 1.00 62.62 74 PRO A O 1
ATOM 492 N N . PRO A 1 75 ? -24.672 15.336 -18.560 1.00 63.69 75 PRO A N 1
ATOM 493 C CA . PRO A 1 75 ? -23.264 14.994 -18.658 1.00 63.69 75 PRO A CA 1
ATOM 494 C C . PRO A 1 75 ? -23.188 13.466 -18.755 1.00 63.69 75 PRO A C 1
ATOM 496 O O . PRO A 1 75 ? -23.948 12.781 -18.057 1.00 63.69 75 PRO A O 1
ATOM 499 N N . PRO A 1 76 ? -22.312 12.890 -19.596 1.00 53.72 76 PRO A N 1
ATOM 500 C CA . PRO A 1 76 ? -22.018 11.486 -19.431 1.00 53.72 76 PRO A CA 1
ATOM 501 C C . PRO A 1 76 ? -21.551 11.338 -17.983 1.00 53.72 76 PRO A C 1
ATOM 503 O O . PRO A 1 76 ? -20.640 12.037 -17.533 1.00 53.72 76 PRO A O 1
ATOM 506 N N . LEU A 1 77 ? -22.198 10.442 -17.244 1.00 49.06 77 LEU A N 1
ATOM 507 C CA . LEU A 1 77 ? -21.588 9.762 -16.114 1.00 49.06 77 LEU A CA 1
ATOM 508 C C . LEU A 1 77 ? -20.378 9.014 -16.691 1.00 49.06 77 LEU A C 1
ATOM 510 O O . LEU A 1 77 ? -20.394 7.801 -16.871 1.00 49.06 77 LEU A O 1
ATOM 514 N N . VAL A 1 78 ? -19.323 9.751 -17.048 1.00 47.25 78 VAL A N 1
ATOM 515 C CA . VAL A 1 78 ? -17.993 9.184 -17.089 1.00 47.25 78 VAL A CA 1
ATOM 516 C C . VAL A 1 78 ? -17.735 8.849 -15.639 1.00 47.25 78 VAL A C 1
ATOM 518 O O . VAL A 1 78 ? -17.439 9.705 -14.807 1.00 47.25 78 VAL A O 1
ATOM 521 N N . ALA A 1 79 ? -17.977 7.583 -15.324 1.00 47.47 79 ALA A N 1
ATOM 522 C CA . ALA A 1 79 ? -17.350 6.903 -14.225 1.00 47.47 79 ALA A CA 1
ATOM 523 C C . ALA A 1 79 ? -15.845 7.148 -14.369 1.00 47.47 79 ALA A C 1
ATOM 525 O O . ALA A 1 79 ? -15.115 6.336 -14.923 1.00 47.47 79 ALA A O 1
ATOM 526 N N . GLN A 1 80 ? -15.361 8.288 -13.881 1.00 44.19 80 GLN A N 1
ATOM 527 C CA . GLN A 1 80 ? -13.965 8.443 -13.526 1.00 44.19 80 GLN A CA 1
ATOM 528 C C . GLN A 1 80 ? -13.781 7.697 -12.208 1.00 44.19 80 GLN A C 1
ATOM 530 O O . GLN A 1 80 ? -13.432 8.254 -11.172 1.00 44.19 80 GLN A O 1
ATOM 535 N N . SER A 1 81 ? -14.015 6.386 -12.276 1.00 45.47 81 SER A N 1
ATOM 536 C CA . SER A 1 81 ? -13.232 5.433 -11.525 1.00 45.47 81 SER A CA 1
ATOM 537 C C . SER A 1 81 ? -11.820 5.545 -12.085 1.00 45.47 81 SER A C 1
ATOM 539 O O . SER A 1 81 ? -11.365 4.691 -12.832 1.00 45.47 81 SER A O 1
ATOM 541 N N . SER A 1 82 ? -11.102 6.597 -11.692 1.00 46.16 82 SER A N 1
ATOM 542 C CA . SER A 1 82 ? -9.645 6.553 -11.602 1.00 46.16 82 SER A CA 1
ATOM 543 C C . SER A 1 82 ? -9.288 5.652 -10.414 1.00 46.16 82 SER A C 1
ATOM 545 O O . SER A 1 82 ? -8.599 6.057 -9.480 1.00 46.16 82 SER A O 1
ATOM 547 N N . ALA A 1 83 ? -9.836 4.430 -10.404 1.00 51.06 83 ALA A N 1
ATOM 548 C CA . ALA A 1 83 ? -9.186 3.327 -9.736 1.00 51.06 83 ALA A CA 1
ATOM 549 C C . ALA A 1 83 ? -7.851 3.200 -10.462 1.00 51.06 83 ALA A C 1
ATOM 551 O O . ALA A 1 83 ? -7.788 3.330 -11.683 1.00 51.06 83 ALA A O 1
ATOM 552 N N . SER A 1 84 ? -6.770 3.128 -9.703 1.00 57.09 84 SER A N 1
ATOM 553 C CA . SER A 1 84 ? -5.420 3.123 -10.244 1.00 57.09 84 SER A CA 1
ATOM 554 C C . SER A 1 84 ? -5.203 1.785 -10.957 1.00 57.09 84 SER A C 1
ATOM 556 O O . SER A 1 84 ? -4.617 0.875 -10.385 1.00 57.09 84 SER A O 1
ATOM 558 N N . GLU A 1 85 ? -5.745 1.643 -12.164 1.00 69.88 85 GLU A N 1
ATOM 559 C CA . GLU A 1 85 ? -5.618 0.457 -13.000 1.00 69.88 85 GLU A CA 1
ATOM 560 C C . GLU A 1 85 ? -4.169 0.414 -13.481 1.00 69.88 85 GLU A C 1
ATOM 562 O O . GLU A 1 85 ? -3.770 1.138 -14.395 1.00 69.88 85 GLU A O 1
ATOM 567 N N . LEU A 1 86 ? -3.348 -0.383 -12.800 1.00 85.75 86 LEU A N 1
ATOM 568 C CA . LEU A 1 86 ? -1.991 -0.658 -13.249 1.00 85.75 86 LEU A CA 1
ATOM 569 C C . LEU A 1 86 ? -2.073 -1.337 -14.618 1.00 85.75 86 LEU A C 1
ATOM 571 O O . LEU A 1 86 ? -2.750 -2.354 -14.777 1.00 85.75 86 LEU A O 1
ATOM 575 N N . SER A 1 87 ? -1.381 -0.786 -15.616 1.00 89.56 87 SER A N 1
ATOM 576 C CA . SER A 1 87 ? -1.325 -1.410 -16.936 1.00 89.56 87 SER A CA 1
ATOM 577 C C . SER A 1 87 ? -0.586 -2.744 -16.846 1.00 89.56 87 SER A C 1
ATOM 579 O O . SER A 1 87 ? 0.308 -2.921 -16.018 1.00 89.56 87 SER A O 1
ATOM 581 N N . SER A 1 88 ? -0.862 -3.681 -17.757 1.00 89.31 88 SER A N 1
ATOM 582 C CA . SER A 1 88 ? -0.082 -4.924 -17.868 1.00 89.31 88 SER A CA 1
ATOM 583 C C . SER A 1 88 ? 1.423 -4.653 -17.987 1.00 89.31 88 SER A C 1
ATOM 585 O O . SER A 1 88 ? 2.242 -5.440 -17.519 1.00 89.31 88 SER A O 1
ATOM 587 N N . GLN A 1 89 ? 1.801 -3.511 -18.574 1.00 91.75 89 GLN A N 1
ATOM 588 C CA . GLN A 1 89 ? 3.190 -3.070 -18.650 1.00 91.75 89 GLN A CA 1
ATOM 589 C C . GLN A 1 89 ? 3.769 -2.663 -17.289 1.00 91.75 89 GLN A C 1
ATOM 591 O O . GLN A 1 89 ? 4.924 -2.990 -17.018 1.00 91.75 89 GLN A O 1
ATOM 596 N N . ASP A 1 90 ? 2.982 -2.016 -16.436 1.00 93.88 90 ASP A N 1
ATOM 597 C CA . ASP A 1 90 ? 3.373 -1.652 -15.073 1.00 93.88 90 ASP A CA 1
ATOM 598 C C . ASP A 1 90 ? 3.530 -2.903 -14.208 1.00 93.88 90 ASP A C 1
ATOM 600 O O . ASP A 1 90 ? 4.554 -3.075 -13.552 1.00 93.88 90 ASP A O 1
ATOM 604 N N . LEU A 1 91 ? 2.578 -3.837 -14.296 1.00 93.00 91 LEU A N 1
ATOM 605 C CA . LEU A 1 91 ? 2.635 -5.124 -13.593 1.00 93.00 91 LEU A CA 1
ATOM 606 C C . LEU A 1 91 ? 3.871 -5.936 -14.010 1.00 93.00 91 LEU A C 1
ATOM 608 O O . LEU A 1 91 ? 4.614 -6.421 -13.159 1.00 93.00 91 LEU A O 1
ATOM 612 N N . ARG A 1 92 ? 4.159 -6.006 -15.318 1.00 92.81 92 ARG A N 1
ATOM 613 C CA . ARG A 1 92 ? 5.421 -6.550 -15.851 1.00 92.81 92 ARG A CA 1
ATOM 614 C C . ARG A 1 92 ? 6.638 -5.882 -15.216 1.00 92.81 92 ARG A C 1
ATOM 616 O O . ARG A 1 92 ? 7.602 -6.565 -14.880 1.00 92.81 92 ARG A O 1
ATOM 623 N N . THR A 1 93 ? 6.614 -4.556 -15.124 1.00 94.56 93 THR A N 1
ATOM 624 C CA . THR A 1 93 ? 7.747 -3.774 -14.626 1.00 94.56 93 THR A CA 1
ATOM 625 C C . THR A 1 93 ? 7.995 -4.092 -13.158 1.00 94.56 93 THR A C 1
ATOM 627 O O . THR A 1 93 ? 9.138 -4.325 -12.789 1.00 94.56 93 THR A O 1
ATOM 630 N N . VAL A 1 94 ? 6.935 -4.206 -12.352 1.00 94.12 94 VAL A N 1
ATOM 631 C CA . VAL A 1 94 ? 7.013 -4.641 -10.950 1.00 94.12 94 VAL A CA 1
ATOM 632 C C . VAL A 1 94 ? 7.644 -6.028 -10.839 1.00 94.12 94 VAL A C 1
ATOM 634 O O . VAL A 1 94 ? 8.623 -6.180 -10.119 1.00 94.12 94 VAL A O 1
ATOM 637 N N . LEU A 1 95 ? 7.14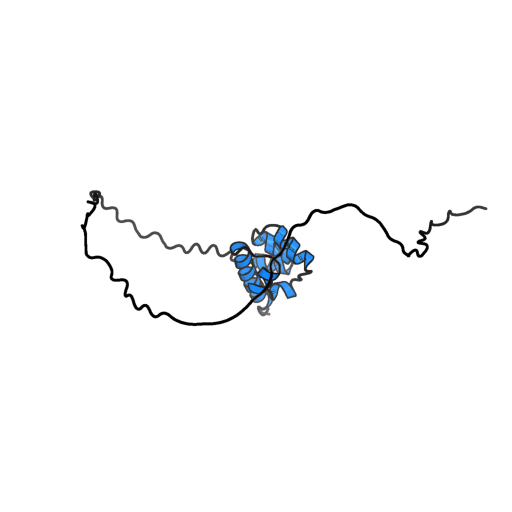3 -7.021 -11.580 1.00 92.81 95 LEU A N 1
ATOM 638 C CA . LEU A 1 95 ? 7.646 -8.402 -11.505 1.00 92.81 95 LEU A CA 1
ATOM 639 C C . LEU A 1 95 ? 9.085 -8.568 -12.012 1.00 92.81 95 LEU A C 1
ATOM 641 O O . LEU A 1 95 ? 9.778 -9.488 -11.591 1.00 92.81 95 LEU A O 1
ATOM 645 N N . SER A 1 96 ? 9.522 -7.716 -12.942 1.00 93.38 96 SER A N 1
ATOM 646 C CA . SER A 1 96 ? 10.880 -7.747 -13.497 1.00 93.38 96 SER A CA 1
ATOM 647 C C . SER A 1 96 ? 11.863 -6.842 -12.745 1.00 93.38 96 SER A C 1
ATOM 649 O O . SER A 1 96 ? 13.048 -6.831 -13.085 1.00 93.38 96 SER A O 1
ATOM 651 N N . SER A 1 97 ? 11.385 -6.049 -11.785 1.00 92.56 97 SER A N 1
ATOM 652 C CA . SER A 1 97 ? 12.205 -5.109 -11.022 1.00 92.56 97 SER A CA 1
ATOM 653 C C . SER A 1 97 ? 12.951 -5.822 -9.889 1.00 92.56 97 SER A C 1
ATOM 655 O O . SER A 1 97 ? 12.388 -6.731 -9.277 1.00 92.56 97 SER A O 1
ATOM 657 N N . PRO A 1 98 ? 14.187 -5.403 -9.553 1.00 91.12 98 PRO A N 1
ATOM 658 C CA . PRO A 1 98 ? 14.899 -5.909 -8.377 1.00 91.12 98 PRO A CA 1
ATOM 659 C C . PRO A 1 98 ? 14.217 -5.534 -7.053 1.00 91.12 98 PRO A C 1
ATOM 661 O O . PRO A 1 98 ? 14.419 -6.220 -6.059 1.00 91.12 98 PRO A O 1
ATOM 664 N N . ASP A 1 99 ? 13.418 -4.461 -7.038 1.00 92.62 99 ASP A N 1
ATOM 665 C CA . ASP A 1 99 ? 12.599 -4.064 -5.891 1.00 92.62 99 ASP A CA 1
ATOM 666 C C . ASP A 1 99 ? 11.129 -3.928 -6.324 1.00 92.62 99 ASP A C 1
ATOM 668 O O . ASP A 1 99 ? 10.676 -2.836 -6.703 1.00 92.62 99 ASP A O 1
ATOM 672 N N . PRO A 1 100 ? 10.373 -5.038 -6.327 1.00 92.56 100 PRO A N 1
ATOM 673 C CA . PRO A 1 100 ? 8.983 -5.040 -6.761 1.00 92.56 100 PRO A CA 1
ATOM 674 C C . PRO A 1 100 ? 8.107 -4.172 -5.854 1.00 92.56 100 PRO A C 1
ATOM 676 O O . PRO A 1 100 ? 7.250 -3.442 -6.351 1.00 92.56 100 PRO A O 1
ATOM 679 N N . VAL A 1 101 ? 8.349 -4.183 -4.541 1.00 93.19 101 VAL A N 1
ATOM 680 C CA . VAL A 1 101 ? 7.570 -3.408 -3.567 1.00 93.19 101 VAL A CA 1
ATOM 681 C C . VAL A 1 101 ? 7.761 -1.912 -3.797 1.00 93.19 101 VAL A C 1
ATOM 683 O O . VAL A 1 101 ? 6.781 -1.180 -3.950 1.00 93.19 101 VAL A O 1
ATOM 686 N N . GLY A 1 102 ? 9.009 -1.445 -3.897 1.00 93.06 102 GLY A N 1
ATOM 687 C CA . GLY A 1 102 ? 9.278 -0.036 -4.176 1.00 93.06 102 GLY A CA 1
ATOM 688 C C . GLY A 1 102 ? 8.760 0.407 -5.538 1.00 93.06 102 GLY A C 1
ATOM 689 O O . GLY A 1 102 ? 8.210 1.503 -5.661 1.00 93.06 102 GLY A O 1
ATOM 690 N N . THR A 1 103 ? 8.857 -0.461 -6.548 1.00 94.75 103 THR A N 1
ATOM 691 C CA . THR A 1 103 ? 8.312 -0.189 -7.887 1.00 94.75 103 THR A CA 1
ATOM 692 C C . THR A 1 103 ? 6.791 -0.048 -7.841 1.00 94.75 103 THR A C 1
ATOM 694 O O . THR A 1 103 ? 6.248 0.910 -8.391 1.00 94.75 103 THR A O 1
ATOM 697 N N . LEU A 1 104 ? 6.096 -0.941 -7.130 1.00 94.12 104 LEU A N 1
ATOM 698 C CA . LEU A 1 104 ? 4.648 -0.877 -6.939 1.00 94.12 104 LEU A CA 1
ATOM 699 C C . LEU A 1 104 ? 4.237 0.415 -6.216 1.00 94.12 104 LEU A C 1
ATOM 701 O O . LEU A 1 104 ? 3.342 1.124 -6.676 1.00 94.12 104 LEU A O 1
ATOM 705 N N . CYS A 1 105 ? 4.918 0.769 -5.121 1.00 93.06 105 CYS A N 1
ATOM 706 C CA . CYS A 1 105 ? 4.663 2.010 -4.388 1.00 93.06 105 CYS A CA 1
ATOM 707 C C . CYS A 1 105 ? 4.861 3.254 -5.267 1.00 93.06 105 CYS A C 1
ATOM 709 O O . CYS A 1 105 ? 4.025 4.161 -5.239 1.00 93.06 105 CYS A O 1
ATOM 711 N N . ALA A 1 106 ? 5.916 3.282 -6.087 1.00 93.12 106 ALA A N 1
ATOM 712 C CA . ALA A 1 106 ? 6.193 4.380 -7.009 1.00 93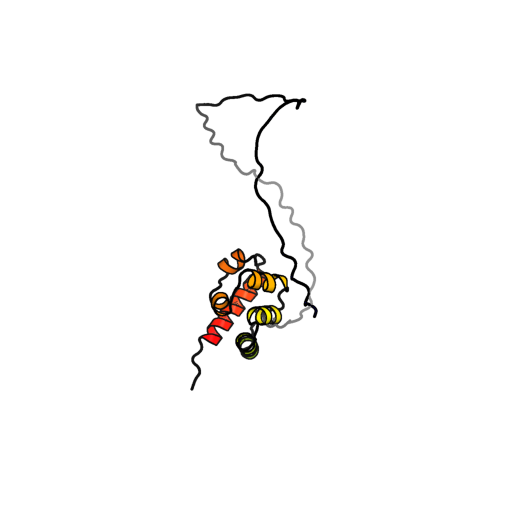.12 106 ALA A CA 1
ATOM 713 C C . ALA A 1 106 ? 5.103 4.526 -8.086 1.00 93.12 106 ALA A C 1
ATOM 715 O O . ALA A 1 106 ? 4.653 5.643 -8.360 1.00 93.12 106 ALA A O 1
ATOM 716 N N . LEU A 1 107 ? 4.635 3.410 -8.652 1.00 93.44 107 LEU A N 1
ATOM 717 C CA . LEU A 1 107 ? 3.555 3.386 -9.645 1.00 93.44 107 LEU A CA 1
ATOM 718 C C . LEU A 1 107 ? 2.220 3.856 -9.056 1.00 93.44 107 LEU A C 1
ATOM 720 O O . LEU A 1 107 ? 1.498 4.630 -9.681 1.00 93.44 107 LEU A O 1
ATOM 724 N N . LEU A 1 108 ? 1.928 3.467 -7.814 1.00 92.75 108 LEU A N 1
ATOM 725 C CA . LEU A 1 108 ? 0.726 3.884 -7.086 1.00 92.75 108 LEU A CA 1
ATOM 726 C C . LEU A 1 108 ? 0.807 5.310 -6.516 1.00 92.75 108 LEU A C 1
ATOM 728 O O . LEU A 1 108 ? -0.178 5.801 -5.943 1.00 92.75 108 LEU A O 1
ATOM 732 N N . ARG A 1 109 ? 1.959 5.978 -6.689 1.00 92.62 109 ARG A N 1
ATOM 733 C CA . ARG A 1 109 ? 2.271 7.304 -6.136 1.00 92.62 109 ARG A CA 1
ATOM 734 C C . ARG A 1 109 ? 2.064 7.343 -4.620 1.00 92.62 109 ARG A C 1
ATOM 736 O O . ARG A 1 109 ? 1.446 8.266 -4.090 1.00 92.62 109 ARG A O 1
ATOM 743 N N . LEU A 1 110 ? 2.524 6.296 -3.942 1.00 91.38 110 LEU A N 1
ATOM 744 C CA . LEU A 1 110 ? 2.504 6.190 -2.488 1.00 91.38 110 LEU A CA 1
ATOM 745 C C . LEU A 1 110 ? 3.763 6.821 -1.894 1.00 91.38 110 LEU A C 1
ATOM 747 O O . LEU A 1 110 ? 4.813 6.856 -2.530 1.00 91.38 110 LEU A O 1
ATOM 751 N N . ASP A 1 111 ? 3.629 7.330 -0.674 1.00 92.38 111 ASP A N 1
ATOM 752 C CA . ASP A 1 111 ? 4.741 7.906 0.079 1.00 92.38 111 ASP A CA 1
ATOM 753 C C . ASP A 1 111 ? 5.799 6.842 0.416 1.00 92.38 111 ASP A C 1
ATOM 755 O O . ASP A 1 111 ? 5.469 5.676 0.656 1.00 92.38 111 ASP A O 1
ATOM 759 N N . ASP A 1 112 ? 7.065 7.252 0.472 1.00 91.62 112 ASP A N 1
ATOM 760 C CA . ASP A 1 112 ? 8.196 6.345 0.694 1.00 91.62 112 ASP A CA 1
ATOM 761 C C . ASP A 1 112 ? 8.115 5.636 2.058 1.00 91.62 112 ASP A C 1
ATOM 763 O O . ASP A 1 112 ? 8.575 4.506 2.196 1.00 91.62 112 ASP A O 1
ATOM 767 N N . LYS A 1 113 ? 7.393 6.205 3.039 1.00 92.75 113 LYS A N 1
ATOM 768 C CA . LYS A 1 113 ? 7.157 5.531 4.327 1.00 92.75 113 LYS A CA 1
ATOM 769 C C . LYS A 1 113 ? 6.501 4.160 4.185 1.00 92.75 113 LYS A C 1
ATOM 771 O O . LYS A 1 113 ? 6.774 3.279 4.989 1.00 92.75 113 LYS A O 1
ATOM 776 N N . TYR A 1 114 ? 5.631 3.971 3.189 1.00 91.88 114 TYR A N 1
ATOM 777 C CA . TYR A 1 114 ? 4.968 2.685 2.987 1.00 91.88 114 TYR A CA 1
ATOM 778 C C . TYR A 1 114 ? 5.959 1.646 2.478 1.00 91.88 114 TYR A C 1
ATOM 780 O O . TYR A 1 114 ? 5.949 0.520 2.956 1.00 91.88 114 TYR A O 1
ATOM 788 N N . ARG A 1 115 ? 6.864 2.048 1.579 1.00 91.88 115 ARG A N 1
ATOM 789 C CA . ARG A 1 115 ? 7.973 1.208 1.122 1.00 91.88 115 ARG A CA 1
ATOM 790 C C . ARG A 1 115 ? 8.874 0.804 2.290 1.00 91.88 115 ARG A C 1
ATOM 792 O O . ARG A 1 115 ? 9.197 -0.373 2.409 1.00 91.88 115 ARG A O 1
ATOM 799 N N . SER A 1 116 ? 9.215 1.744 3.174 1.00 93.31 116 SER A N 1
ATOM 800 C CA . SER A 1 116 ? 10.024 1.455 4.365 1.00 93.31 116 SER A CA 1
ATOM 801 C C . SER A 1 116 ? 9.352 0.457 5.307 1.00 93.31 116 SER A C 1
ATOM 803 O O . SER A 1 116 ? 10.036 -0.427 5.805 1.00 93.31 116 SER A O 1
ATOM 805 N N . LEU A 1 117 ? 8.029 0.536 5.504 1.00 93.69 117 LEU A N 1
ATOM 806 C CA . LEU A 1 117 ? 7.290 -0.433 6.330 1.00 93.69 117 LEU A CA 1
ATOM 807 C C . LEU A 1 117 ? 7.405 -1.862 5.786 1.00 93.69 117 LEU A C 1
ATOM 809 O O . LEU A 1 117 ? 7.635 -2.794 6.549 1.00 93.69 117 LEU A O 1
ATOM 813 N N . PHE A 1 118 ? 7.282 -2.041 4.470 1.00 93.06 118 PHE A N 1
ATOM 814 C CA . PHE A 1 118 ? 7.453 -3.356 3.851 1.00 93.06 118 PHE A CA 1
ATOM 815 C C . PHE A 1 118 ? 8.897 -3.858 3.935 1.00 93.06 118 PHE A C 1
ATOM 817 O O . PHE A 1 118 ? 9.112 -5.046 4.146 1.00 93.06 118 PHE A O 1
ATOM 824 N N . HIS A 1 119 ? 9.880 -2.967 3.794 1.00 91.62 119 HIS A N 1
ATOM 825 C CA . HIS A 1 119 ? 11.293 -3.330 3.887 1.00 91.62 119 HIS A CA 1
ATOM 826 C C . HIS A 1 119 ? 11.707 -3.692 5.322 1.00 91.62 119 HIS A C 1
ATOM 828 O O . HIS A 1 119 ? 12.463 -4.635 5.520 1.00 91.62 119 HIS A O 1
ATOM 834 N N . GLU A 1 120 ? 11.208 -2.965 6.327 1.00 93.56 120 GLU A N 1
ATOM 835 C CA . GLU A 1 120 ? 11.465 -3.247 7.747 1.00 93.56 120 GLU A CA 1
ATOM 836 C C . GLU A 1 120 ? 10.874 -4.594 8.180 1.00 93.56 120 GLU A C 1
ATOM 838 O O . GLU A 1 120 ? 11.462 -5.286 9.002 1.00 93.56 120 GLU A O 1
ATOM 843 N N . GLN A 1 121 ? 9.752 -4.987 7.572 1.00 93.06 121 GLN A N 1
ATOM 844 C CA . GLN A 1 121 ? 9.090 -6.270 7.813 1.00 93.06 121 GLN A CA 1
ATOM 845 C C . GLN A 1 121 ? 9.547 -7.388 6.863 1.00 93.06 121 GLN A C 1
ATOM 847 O O . GLN A 1 121 ? 8.921 -8.445 6.835 1.00 93.06 121 GLN A O 1
ATOM 852 N N . GLU A 1 122 ? 10.600 -7.154 6.069 1.00 92.62 122 GLU A N 1
ATOM 853 C CA . GLU A 1 122 ? 11.161 -8.119 5.110 1.00 92.62 122 GLU A CA 1
ATOM 854 C C . GLU A 1 122 ? 10.091 -8.732 4.180 1.00 92.62 122 GLU A C 1
ATOM 856 O O . GLU A 1 122 ? 10.063 -9.931 3.906 1.00 92.62 122 GLU A O 1
ATOM 861 N N . VAL A 1 123 ? 9.160 -7.900 3.697 1.00 93.06 123 VAL A N 1
ATOM 862 C CA . VAL A 1 123 ? 8.072 -8.346 2.820 1.00 93.06 123 VAL A CA 1
ATOM 863 C C . VAL A 1 123 ? 8.586 -8.534 1.394 1.00 93.06 123 VAL A C 1
ATOM 865 O O . VAL A 1 123 ? 8.738 -7.577 0.634 1.00 93.06 123 VAL A O 1
ATOM 868 N N . ASP A 1 124 ? 8.782 -9.791 1.008 1.00 91.69 124 ASP A N 1
ATOM 869 C CA . ASP A 1 124 ? 9.070 -10.184 -0.372 1.00 91.69 124 ASP A CA 1
ATOM 870 C C . ASP A 1 124 ? 7.840 -10.110 -1.285 1.00 91.69 124 ASP A C 1
ATOM 872 O O . ASP A 1 124 ? 6.693 -10.105 -0.837 1.00 91.69 124 ASP A O 1
ATOM 876 N N . LEU A 1 125 ? 8.067 -10.169 -2.603 1.00 91.25 125 LEU A N 1
ATOM 877 C CA . LEU A 1 125 ? 6.998 -10.231 -3.607 1.00 91.25 125 LEU A CA 1
ATOM 878 C C . LEU A 1 125 ? 5.990 -11.358 -3.330 1.00 91.25 125 LEU A C 1
ATOM 880 O O . LEU A 1 125 ? 4.790 -11.140 -3.443 1.00 91.25 125 LEU A O 1
ATOM 884 N N . GLY A 1 126 ? 6.455 -12.550 -2.949 1.00 90.94 126 GLY A N 1
ATOM 885 C CA . GLY A 1 126 ? 5.563 -13.673 -2.644 1.00 90.94 126 GLY A CA 1
ATOM 886 C C . GLY A 1 126 ? 4.635 -13.389 -1.460 1.00 90.94 126 GLY A C 1
ATOM 887 O O . GLY A 1 126 ? 3.449 -13.702 -1.526 1.00 90.94 126 GLY A O 1
ATOM 888 N N . VAL A 1 127 ? 5.162 -12.742 -0.415 1.00 93.38 127 VAL A N 1
ATOM 889 C CA . VAL A 1 127 ? 4.387 -12.329 0.763 1.00 93.38 127 VAL A CA 1
ATOM 890 C C . VAL A 1 127 ? 3.429 -11.202 0.388 1.00 93.38 127 VAL A C 1
ATOM 892 O O . VAL A 1 127 ? 2.244 -11.293 0.693 1.00 93.38 127 VAL A O 1
ATOM 895 N N . LEU A 1 128 ? 3.912 -10.192 -0.347 1.00 93.25 128 LEU A N 1
ATOM 896 C CA . LEU A 1 128 ? 3.135 -9.051 -0.836 1.00 93.25 128 LEU A CA 1
ATOM 897 C C . LEU A 1 128 ? 1.873 -9.496 -1.587 1.00 93.25 128 LEU A C 1
ATOM 899 O O . LEU A 1 128 ? 0.802 -8.948 -1.347 1.00 93.25 128 LEU A O 1
ATOM 903 N N . LEU A 1 129 ? 1.988 -10.503 -2.463 1.00 93.81 129 LEU A N 1
ATOM 904 C CA . LEU A 1 129 ? 0.872 -11.061 -3.239 1.00 93.81 129 LEU A CA 1
ATOM 905 C C . LEU A 1 129 ? -0.215 -11.726 -2.379 1.00 93.81 129 LEU A C 1
ATOM 907 O O . LEU A 1 129 ? -1.342 -11.885 -2.846 1.00 93.81 129 LEU A O 1
ATOM 911 N N . GLY A 1 130 ? 0.116 -12.112 -1.146 1.00 92.06 130 GLY A N 1
ATOM 912 C CA . GLY A 1 130 ? -0.816 -12.683 -0.178 1.00 92.06 130 GLY A CA 1
ATOM 913 C C . GLY A 1 130 ? -1.458 -11.663 0.764 1.00 92.06 130 GLY A C 1
ATOM 914 O O . GLY A 1 130 ? -2.369 -12.034 1.500 1.00 92.06 130 GLY A O 1
ATOM 915 N N . LEU A 1 131 ? -1.013 -10.401 0.762 1.00 94.19 131 LEU A N 1
ATOM 916 C CA . LEU A 1 131 ? -1.504 -9.399 1.709 1.00 94.19 131 LEU A CA 1
ATOM 917 C C . LEU A 1 131 ? -2.900 -8.891 1.335 1.00 94.19 131 LEU A C 1
ATOM 919 O O . LEU A 1 131 ? -3.146 -8.429 0.218 1.00 94.19 131 LEU A O 1
ATOM 923 N N . GLY A 1 132 ? -3.806 -8.913 2.309 1.00 93.50 132 GLY A N 1
ATOM 924 C CA . GLY A 1 132 ? -5.143 -8.346 2.216 1.00 93.50 132 GLY A CA 1
ATOM 925 C C . GLY A 1 132 ? -5.276 -6.983 2.897 1.00 93.50 132 GLY A C 1
ATOM 926 O O . GLY A 1 132 ? -4.321 -6.366 3.365 1.00 93.50 132 GLY A O 1
ATOM 927 N N . ASP A 1 133 ? -6.515 -6.491 2.984 1.00 94.94 133 ASP A N 1
ATOM 928 C CA . ASP A 1 133 ? -6.812 -5.242 3.705 1.00 94.94 133 ASP A CA 1
ATOM 929 C C . ASP A 1 133 ? -6.426 -5.326 5.190 1.00 94.94 133 ASP A C 1
ATOM 931 O O . ASP A 1 133 ? -5.960 -4.332 5.745 1.00 94.94 133 ASP A O 1
ATOM 935 N N . ALA A 1 134 ? -6.618 -6.487 5.826 1.00 95.44 134 ALA A N 1
ATOM 936 C CA . ALA A 1 134 ? -6.294 -6.690 7.236 1.00 95.44 134 ALA A CA 1
ATOM 937 C C . ALA A 1 134 ? -4.780 -6.614 7.470 1.00 95.44 134 ALA A C 1
ATOM 939 O O . ALA A 1 134 ? -4.337 -5.779 8.258 1.00 95.44 134 ALA A O 1
ATOM 940 N N . ASP A 1 135 ? -3.998 -7.368 6.698 1.00 94.81 135 ASP A N 1
ATOM 941 C CA . ASP A 1 135 ? -2.543 -7.438 6.849 1.00 94.81 135 ASP A CA 1
ATOM 942 C C . ASP A 1 135 ? -1.892 -6.068 6.634 1.00 94.81 135 ASP A C 1
ATOM 944 O O . ASP A 1 135 ? -1.028 -5.642 7.396 1.00 94.81 135 ASP A O 1
ATOM 948 N N . LEU A 1 136 ? -2.368 -5.304 5.644 1.00 94.62 136 LEU A N 1
ATOM 949 C CA . LEU A 1 136 ? -1.876 -3.948 5.400 1.00 94.62 136 LEU A CA 1
ATOM 950 C C . LEU A 1 136 ? -2.155 -2.993 6.568 1.00 94.62 136 LEU A C 1
ATOM 952 O O . LEU A 1 136 ? -1.368 -2.075 6.798 1.00 94.62 136 LEU A O 1
ATOM 956 N N . ARG A 1 137 ? -3.251 -3.175 7.318 1.00 94.19 137 ARG A N 1
ATOM 957 C CA . ARG A 1 137 ? -3.489 -2.390 8.543 1.00 94.19 137 ARG A CA 1
ATOM 958 C C . ARG A 1 137 ? -2.501 -2.764 9.634 1.00 94.19 137 ARG A C 1
ATOM 960 O O . ARG A 1 137 ? -2.012 -1.859 10.304 1.00 94.19 137 ARG A O 1
ATOM 967 N N . GLU A 1 138 ? -2.225 -4.053 9.793 1.00 93.56 138 GLU A N 1
ATOM 968 C CA . GLU A 1 138 ? -1.284 -4.575 10.788 1.00 93.56 138 GLU A CA 1
ATOM 969 C C . GLU A 1 138 ? 0.158 -4.148 10.484 1.00 93.56 138 GLU A C 1
ATOM 971 O O . GLU A 1 138 ? 0.893 -3.780 11.394 1.00 93.56 138 GLU A O 1
ATOM 976 N N . LEU A 1 139 ? 0.516 -4.052 9.200 1.00 91.88 139 LEU A N 1
ATOM 977 C CA . LEU A 1 139 ? 1.772 -3.465 8.717 1.00 91.88 139 LEU A CA 1
ATOM 978 C C . LEU A 1 139 ? 1.885 -1.946 8.942 1.00 91.88 139 LEU A C 1
ATOM 980 O O . LEU A 1 139 ? 2.969 -1.392 8.795 1.00 91.88 139 LEU A O 1
ATOM 984 N N . GLY A 1 140 ? 0.792 -1.251 9.276 1.00 92.88 140 GLY A N 1
ATOM 985 C CA . GLY A 1 140 ? 0.789 0.193 9.541 1.00 92.88 140 GLY A CA 1
ATOM 986 C C . GLY A 1 140 ? 0.188 1.067 8.431 1.00 92.88 140 GLY A C 1
ATOM 987 O O . GLY A 1 140 ? 0.140 2.294 8.565 1.00 92.88 140 GLY A O 1
ATOM 988 N N . VAL A 1 141 ? -0.360 0.485 7.357 1.00 93.88 141 VAL A N 1
ATOM 989 C CA . VAL A 1 141 ? -1.120 1.206 6.317 1.00 93.88 141 VAL A CA 1
ATOM 990 C C . VAL A 1 141 ? -2.567 1.444 6.782 1.00 93.88 141 VAL A C 1
ATOM 992 O O . VAL A 1 141 ? -3.548 0.882 6.288 1.00 93.88 141 VAL A O 1
ATOM 995 N N . THR A 1 142 ? -2.734 2.316 7.775 1.00 93.06 142 THR A N 1
ATOM 996 C CA . THR A 1 142 ? -4.049 2.613 8.379 1.00 93.06 142 THR A CA 1
ATOM 997 C C . THR A 1 142 ? -4.919 3.535 7.518 1.00 93.06 142 THR A C 1
ATOM 999 O O . THR A 1 142 ? -6.151 3.495 7.612 1.00 93.06 142 THR A O 1
ATOM 1002 N N . ALA A 1 143 ? -4.306 4.317 6.626 1.00 94.75 143 ALA A N 1
ATOM 1003 C CA . ALA A 1 143 ? -5.000 5.239 5.734 1.00 94.75 143 ALA A CA 1
ATOM 1004 C C . ALA A 1 143 ? -5.788 4.493 4.643 1.00 94.75 143 ALA A C 1
ATOM 1006 O O . ALA A 1 143 ? -5.223 3.724 3.865 1.00 94.75 143 ALA A O 1
ATOM 1007 N N . PHE A 1 144 ? -7.093 4.769 4.546 1.00 92.25 144 PHE A N 1
ATOM 1008 C CA . PHE A 1 144 ? -8.000 4.068 3.628 1.00 92.25 14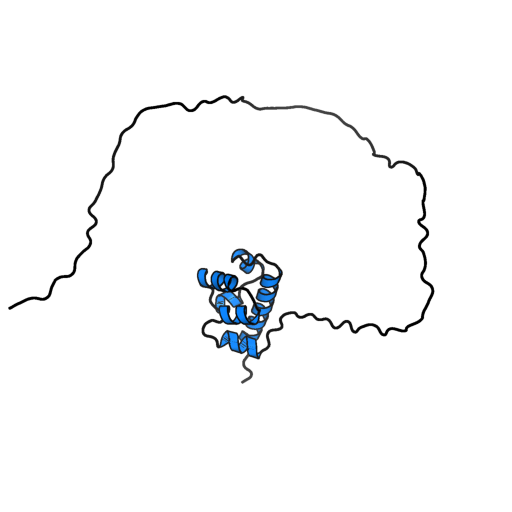4 PHE A CA 1
ATOM 1009 C C . PHE A 1 144 ? -7.586 4.179 2.153 1.00 92.25 144 PHE A C 1
ATOM 1011 O O . PHE A 1 144 ? -7.592 3.176 1.449 1.00 92.25 144 PHE A O 1
ATOM 1018 N N . GLY A 1 145 ? -7.198 5.370 1.684 1.00 93.25 145 GLY A N 1
ATOM 1019 C CA . GLY A 1 145 ? -6.827 5.595 0.280 1.00 93.25 145 GLY A CA 1
ATOM 1020 C C . GLY A 1 145 ? -5.607 4.773 -0.163 1.00 93.25 145 GLY A C 1
ATOM 1021 O O . GLY A 1 145 ? -5.740 3.941 -1.061 1.00 93.25 145 GLY A O 1
ATOM 1022 N N . PRO A 1 146 ? -4.433 4.957 0.473 1.00 92.50 146 PRO A N 1
ATOM 1023 C CA . PRO A 1 146 ? -3.240 4.146 0.229 1.00 92.50 146 PRO A CA 1
ATOM 1024 C C . PRO A 1 146 ? -3.491 2.644 0.364 1.00 92.50 146 PRO A C 1
ATOM 1026 O O . PRO A 1 146 ? -3.103 1.879 -0.517 1.00 92.50 146 PRO A O 1
ATOM 1029 N N . ARG A 1 147 ? -4.211 2.229 1.416 1.00 94.19 147 ARG A N 1
ATOM 1030 C CA . ARG A 1 147 ? -4.546 0.821 1.639 1.00 94.19 147 ARG A CA 1
ATOM 1031 C C . ARG A 1 147 ? -5.380 0.255 0.496 1.00 94.19 147 ARG A C 1
ATOM 1033 O O . ARG A 1 147 ? -5.028 -0.779 -0.055 1.00 94.19 147 ARG A O 1
ATOM 1040 N N . ARG A 1 148 ? -6.448 0.946 0.086 1.00 93.88 148 ARG A N 1
ATOM 1041 C CA . ARG A 1 148 ? -7.318 0.484 -1.002 1.00 93.88 148 ARG A CA 1
ATOM 1042 C C . ARG A 1 148 ? -6.555 0.350 -2.320 1.00 93.88 148 ARG A C 1
ATOM 1044 O O . ARG A 1 148 ? -6.755 -0.638 -3.018 1.00 93.88 148 ARG A O 1
ATOM 1051 N N . LYS A 1 149 ? -5.664 1.302 -2.620 1.00 93.62 149 LYS A N 1
ATOM 1052 C CA . LYS A 1 149 ? -4.788 1.253 -3.800 1.00 93.62 149 LYS A CA 1
ATOM 1053 C C . LYS A 1 149 ? -3.863 0.039 -3.777 1.00 93.62 149 LYS A C 1
ATOM 1055 O O . LYS A 1 149 ? -3.787 -0.660 -4.778 1.00 93.62 149 LYS A O 1
ATOM 1060 N N . LEU A 1 150 ? -3.201 -0.224 -2.648 1.00 94.25 150 LEU A N 1
ATOM 1061 C CA . LEU A 1 150 ? -2.333 -1.394 -2.492 1.00 94.25 150 LEU A CA 1
ATOM 1062 C C . LEU A 1 150 ? -3.111 -2.696 -2.666 1.00 94.25 150 LEU A C 1
ATOM 1064 O O . LEU A 1 150 ? -2.701 -3.528 -3.460 1.00 94.25 150 LEU A O 1
ATOM 1068 N N . VAL A 1 151 ? -4.261 -2.844 -2.003 1.00 94.94 151 VAL A N 1
ATOM 1069 C CA . VAL A 1 151 ? -5.094 -4.053 -2.115 1.00 94.94 151 VAL A CA 1
ATOM 1070 C C . VAL A 1 151 ? -5.501 -4.327 -3.566 1.00 94.94 151 VAL A C 1
ATOM 1072 O O . VAL A 1 151 ? -5.421 -5.465 -4.019 1.00 94.94 151 VAL A O 1
ATOM 1075 N N . GLN A 1 152 ? -5.936 -3.308 -4.313 1.00 93.38 152 GLN A N 1
ATOM 1076 C CA . GLN A 1 152 ? -6.284 -3.473 -5.733 1.00 93.38 152 GLN A CA 1
ATOM 1077 C C . GLN A 1 152 ? -5.056 -3.844 -6.571 1.00 93.38 152 GLN A C 1
ATOM 1079 O O . GLN A 1 152 ? -5.062 -4.831 -7.296 1.00 93.38 152 GLN A O 1
ATOM 1084 N N . ALA A 1 153 ? -3.958 -3.116 -6.392 1.00 93.62 153 ALA A N 1
ATOM 1085 C CA . A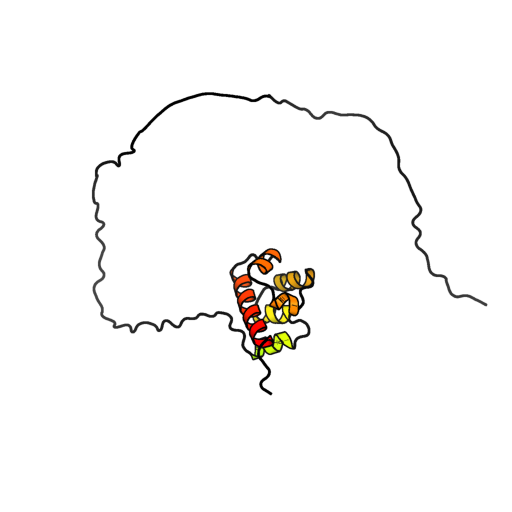LA A 1 153 ? -2.718 -3.358 -7.113 1.00 93.62 153 ALA A CA 1
ATOM 1086 C C . ALA A 1 153 ? -2.141 -4.763 -6.886 1.00 93.62 153 ALA A C 1
ATOM 1088 O O . ALA A 1 153 ? -1.672 -5.395 -7.829 1.00 93.62 153 ALA A O 1
ATOM 1089 N N . ILE A 1 154 ? -2.193 -5.249 -5.645 1.00 94.06 154 ILE A N 1
ATOM 1090 C CA . ILE A 1 154 ? -1.737 -6.583 -5.250 1.00 94.06 154 ILE A CA 1
ATOM 1091 C C . ILE A 1 154 ? -2.588 -7.660 -5.924 1.00 94.06 154 ILE A C 1
ATOM 1093 O O . ILE A 1 154 ? -2.028 -8.592 -6.495 1.00 94.06 154 ILE A O 1
ATOM 1097 N N . GLN A 1 155 ? -3.918 -7.522 -5.919 1.00 92.88 155 GLN A N 1
ATOM 1098 C CA . GLN A 1 155 ? -4.818 -8.463 -6.600 1.00 92.88 155 GLN A CA 1
ATOM 1099 C C . GLN A 1 155 ? -4.549 -8.515 -8.108 1.00 92.88 155 GLN A C 1
ATOM 1101 O O . GLN A 1 155 ? -4.471 -9.598 -8.691 1.00 92.88 155 GLN A O 1
ATOM 1106 N N . GLU A 1 156 ? -4.319 -7.357 -8.723 1.00 92.56 156 GLU A N 1
ATOM 1107 C CA . GLU A 1 156 ? -4.058 -7.261 -10.159 1.00 92.56 156 GLU A CA 1
ATOM 1108 C C . GLU A 1 156 ? -2.707 -7.882 -10.517 1.00 92.56 156 GLU A C 1
ATOM 1110 O O . GLU A 1 156 ? -2.597 -8.626 -11.497 1.00 92.56 156 GLU A O 1
ATOM 1115 N N . LEU A 1 157 ? -1.696 -7.653 -9.677 1.00 92.69 157 LEU A N 1
ATOM 1116 C CA . LEU A 1 157 ? -0.380 -8.266 -9.797 1.00 92.69 157 LEU A CA 1
ATOM 1117 C C . LEU A 1 157 ? -0.438 -9.784 -9.586 1.00 92.69 157 LEU A C 1
ATOM 1119 O O . LEU A 1 157 ? 0.162 -10.522 -10.366 1.00 92.69 157 LEU A O 1
ATOM 1123 N N . ALA A 1 158 ? -1.197 -10.257 -8.595 1.00 91.69 158 ALA A N 1
ATOM 1124 C CA . ALA A 1 158 ? -1.391 -11.678 -8.320 1.00 91.69 158 ALA A CA 1
ATOM 1125 C C . ALA A 1 158 ? -2.068 -12.375 -9.502 1.00 91.69 158 ALA A C 1
ATOM 1127 O O . ALA A 1 158 ? -1.606 -13.421 -9.957 1.00 91.69 158 ALA A O 1
ATOM 1128 N N . ARG A 1 159 ? -3.117 -11.761 -10.065 1.00 90.62 159 ARG A N 1
ATOM 1129 C CA . ARG A 1 159 ? -3.803 -12.274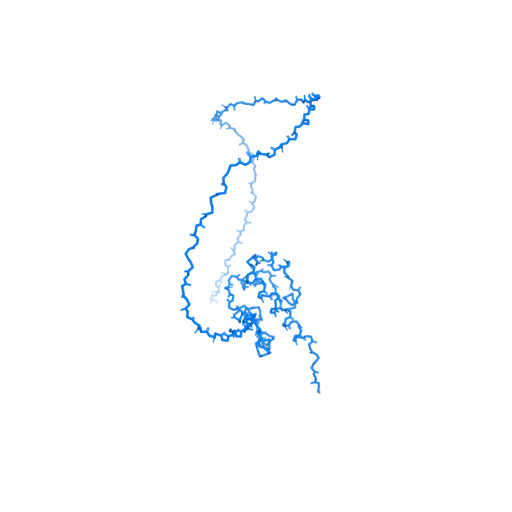 -11.256 1.00 90.62 159 ARG A CA 1
ATOM 1130 C C . ARG A 1 159 ? -2.875 -12.321 -12.468 1.00 90.62 159 ARG A C 1
ATOM 1132 O O . ARG A 1 159 ? -2.914 -13.287 -13.224 1.00 90.62 159 ARG A O 1
ATOM 1139 N N . TYR A 1 160 ? -2.046 -11.296 -12.653 1.00 90.12 160 TYR A N 1
ATOM 1140 C CA . TYR A 1 160 ? -1.082 -11.243 -13.750 1.00 90.12 160 TYR A CA 1
ATOM 1141 C C . TYR A 1 160 ? 0.031 -12.290 -13.592 1.00 90.12 160 TYR A C 1
ATOM 1143 O O . TYR A 1 160 ? 0.401 -12.936 -14.568 1.00 90.12 160 TYR A O 1
ATOM 1151 N N . ALA A 1 161 ? 0.519 -12.514 -12.370 1.00 88.31 161 ALA A N 1
ATOM 1152 C CA . ALA A 1 161 ? 1.506 -13.549 -12.071 1.00 88.31 161 ALA A CA 1
ATOM 1153 C C . ALA A 1 161 ? 0.938 -14.976 -12.208 1.00 88.31 161 ALA A C 1
ATOM 1155 O O . ALA A 1 161 ? 1.664 -15.888 -12.597 1.00 88.31 161 ALA A O 1
ATOM 1156 N N . ALA A 1 162 ? -0.353 -15.163 -11.918 1.00 85.00 162 ALA A N 1
ATOM 1157 C CA . ALA A 1 162 ? -1.053 -16.443 -12.032 1.00 85.00 162 ALA A CA 1
ATOM 1158 C C . ALA A 1 162 ? -1.557 -16.760 -13.453 1.00 85.00 162 ALA A C 1
ATOM 1160 O O . ALA A 1 162 ? -2.016 -17.876 -13.702 1.00 85.00 162 ALA A O 1
ATOM 1161 N N . ALA A 1 163 ? -1.509 -15.804 -14.387 1.00 79.06 163 ALA A N 1
ATOM 1162 C CA . ALA A 1 163 ? -1.972 -16.026 -15.750 1.00 79.06 163 ALA A CA 1
ATOM 1163 C C . ALA A 1 163 ? -1.095 -17.088 -16.449 1.00 79.06 163 ALA A C 1
ATOM 1165 O O . ALA A 1 163 ? 0.133 -16.944 -16.475 1.00 79.06 163 ALA A O 1
ATOM 1166 N N . PRO A 1 164 ? -1.685 -18.148 -17.040 1.00 56.28 164 PRO A N 1
ATOM 1167 C CA . PRO A 1 164 ? -0.916 -19.135 -17.781 1.00 56.28 164 PRO A CA 1
ATOM 1168 C C . PRO A 1 164 ? -0.275 -18.444 -18.985 1.00 56.28 164 PRO A C 1
ATOM 1170 O O . PRO A 1 164 ? -0.971 -17.825 -19.794 1.00 56.28 164 PRO A O 1
ATOM 1173 N N . LYS A 1 165 ? 1.054 -18.545 -19.101 1.00 52.66 165 LYS A N 1
ATOM 1174 C CA . LYS A 1 165 ? 1.774 -18.183 -20.324 1.00 52.66 165 LYS A CA 1
ATOM 1175 C C . LYS A 1 165 ? 1.155 -19.011 -21.452 1.00 52.66 165 LYS A C 1
ATOM 1177 O O . LYS A 1 165 ? 1.314 -20.225 -21.461 1.00 52.66 165 LYS A O 1
ATOM 1182 N N . GLN A 1 166 ? 0.367 -18.369 -22.313 1.00 47.06 166 GLN A N 1
ATOM 1183 C CA . GLN A 1 166 ? -0.078 -18.966 -23.568 1.00 47.06 166 GLN A CA 1
ATOM 1184 C C . GLN A 1 166 ? 1.205 -19.235 -24.363 1.00 47.06 166 GLN A C 1
ATOM 1186 O O . GLN A 1 166 ? 1.897 -18.288 -24.738 1.00 47.06 166 GLN A O 1
ATOM 1191 N N . GLU A 1 167 ? 1.564 -20.514 -24.438 1.00 39.25 167 GLU A N 1
ATOM 1192 C CA . GLU A 1 167 ? 2.691 -21.066 -25.195 1.00 39.25 167 GLU A CA 1
ATOM 1193 C C . GLU A 1 167 ? 2.496 -20.874 -26.703 1.00 39.25 167 GLU A C 1
ATOM 1195 O O . GLU A 1 167 ? 1.333 -20.978 -27.165 1.00 39.25 167 GLU A O 1
#

Sequence (167 aa):
MHALPPPSAPAPSVRGSPAGHPAGVQQPTPPGANASPAMGSVNAGTSAYSPPPGIANVQLPVPSPPGMAATLPPPPLVAQSSASELSSQDLRTVLSSPDPVGTLCALLRLDDKYRSLFHEQEVDLGVLLGLGDADLRELGVTAFGPRRKLVQAIQELARYAAAPKQE

Foldseek 3Di:
DDDDDDDDDDDDDDDDDDDDDDDDDDDDDDDDDDDDDDDDDDDDDDDDPDDDDDDDDPDDDDDDDDDDDDPDDDDPPPPPPVLVPQDLVLLVCLVPDPHNLVSLCVSLVHDCVLVVLCVVVVPDLVNLLVDALVNSVVSPVVDPSVSSSSRVSSPNSNCSVPDPDPD

Organism: Allomyces macrogynus (strain ATCC 38327) (NCBI:txid578462)

pLDDT: mean 71.43, std 20.76, range [37.62, 95.44]